Protein AF-A0A9Q1BU18-F1 (afdb_monomer_lite)

Organism: Holothuria leucospilota (NCBI:txid206669)

Structure (mmCIF, N/CA/C/O backbone):
data_AF-A0A9Q1BU18-F1
#
_entry.id   AF-A0A9Q1BU18-F1
#
loop_
_atom_site.group_PDB
_atom_site.id
_atom_site.type_symbol
_atom_site.label_atom_id
_atom_site.label_alt_id
_atom_site.label_comp_id
_atom_site.label_asym_id
_atom_site.label_entity_id
_atom_site.label_seq_id
_atom_site.pdbx_PDB_ins_code
_atom_site.Cartn_x
_atom_site.Cartn_y
_atom_site.Cartn_z
_atom_site.occupancy
_atom_site.B_iso_or_equiv
_atom_site.auth_seq_id
_atom_site.auth_comp_id
_atom_site.auth_asym_id
_atom_site.auth_atom_id
_atom_site.pdbx_PDB_model_num
ATOM 1 N N . MET A 1 1 ? -37.703 -38.145 -14.222 1.00 56.38 1 MET A N 1
ATOM 2 C CA . MET A 1 1 ? -37.205 -36.842 -13.711 1.00 56.38 1 MET A CA 1
ATOM 3 C C . MET A 1 1 ? -35.712 -36.899 -13.344 1.00 56.38 1 MET A C 1
ATOM 5 O O . MET A 1 1 ? -35.361 -36.676 -12.195 1.00 56.38 1 MET A O 1
ATOM 9 N N . ARG A 1 2 ? -34.804 -37.205 -14.284 1.00 58.12 2 ARG A N 1
ATOM 10 C CA . ARG A 1 2 ? -33.351 -37.264 -13.985 1.00 58.12 2 ARG A CA 1
ATOM 11 C C . ARG A 1 2 ? -32.445 -36.514 -14.965 1.00 58.12 2 ARG A C 1
ATOM 13 O O . ARG A 1 2 ? -31.266 -36.365 -14.703 1.00 58.12 2 ARG A O 1
ATOM 20 N N . TRP A 1 3 ? -33.008 -35.953 -16.031 1.00 48.41 3 TRP A N 1
ATOM 21 C CA . TRP A 1 3 ? -32.263 -35.169 -17.022 1.00 48.41 3 TRP A CA 1
ATOM 22 C C . TRP A 1 3 ? -32.136 -33.671 -16.703 1.00 48.41 3 TRP A C 1
ATOM 24 O O . TRP A 1 3 ? -31.209 -33.017 -17.163 1.00 48.41 3 TRP A O 1
ATOM 34 N N . LYS A 1 4 ? -33.026 -33.126 -15.861 1.00 49.31 4 LYS A N 1
ATOM 35 C CA . LYS A 1 4 ? -33.034 -31.702 -15.493 1.00 49.31 4 LYS A CA 1
ATOM 36 C C . LYS A 1 4 ? -31.832 -31.348 -14.611 1.00 49.31 4 LYS A C 1
ATOM 38 O O . LYS A 1 4 ? -31.343 -30.233 -14.687 1.00 49.31 4 LYS A O 1
ATOM 43 N N . PHE A 1 5 ? -31.329 -32.308 -13.834 1.00 49.91 5 PHE A N 1
ATOM 44 C CA . PHE A 1 5 ? -30.166 -32.114 -12.965 1.00 49.91 5 PHE A CA 1
ATOM 45 C C . PHE A 1 5 ? -28.838 -32.087 -13.731 1.00 49.91 5 PHE A C 1
ATOM 47 O O . PHE A 1 5 ? -27.933 -31.370 -13.327 1.00 49.91 5 PHE A O 1
ATOM 54 N N . ILE A 1 6 ? -28.741 -32.794 -14.863 1.00 57.31 6 ILE A N 1
ATOM 55 C CA . ILE A 1 6 ? -27.520 -32.823 -15.686 1.00 57.31 6 ILE A CA 1
ATOM 56 C C . ILE A 1 6 ? -27.337 -31.492 -16.434 1.00 57.31 6 ILE A C 1
ATOM 58 O O . ILE A 1 6 ? -26.222 -31.007 -16.589 1.00 57.31 6 ILE A O 1
ATOM 62 N N . LEU A 1 7 ? -28.432 -30.854 -16.855 1.00 53.81 7 LEU A N 1
ATOM 63 C CA . LEU A 1 7 ? -28.364 -29.563 -17.549 1.00 53.81 7 LEU A CA 1
ATOM 64 C C . LEU A 1 7 ? -27.973 -28.411 -16.612 1.00 53.81 7 LEU A C 1
ATOM 66 O O . LEU A 1 7 ? -27.227 -27.523 -17.014 1.00 53.81 7 LEU A O 1
ATOM 70 N N . VAL A 1 8 ? -28.418 -28.447 -15.351 1.00 56.59 8 VAL A N 1
ATOM 71 C CA . VAL A 1 8 ? -28.077 -27.407 -14.365 1.00 56.59 8 VAL A CA 1
ATOM 72 C C . VAL A 1 8 ? -26.591 -27.459 -13.987 1.00 56.59 8 VAL A C 1
ATOM 74 O O . VAL A 1 8 ? -25.971 -26.408 -13.846 1.00 56.59 8 VAL A O 1
ATOM 77 N N . SER A 1 9 ? -25.977 -28.646 -13.901 1.00 56.44 9 SER A N 1
ATOM 78 C CA . SER A 1 9 ? -24.538 -28.760 -13.609 1.00 56.44 9 SER A CA 1
ATOM 79 C C . SER A 1 9 ? -23.642 -28.263 -14.747 1.00 56.44 9 SER A C 1
ATOM 81 O O . SER A 1 9 ? -22.590 -27.689 -14.482 1.00 56.44 9 SER A O 1
ATOM 83 N N . VAL A 1 10 ? -24.055 -28.436 -16.009 1.00 56.31 10 VAL A N 1
ATOM 84 C CA . VAL A 1 10 ? -23.298 -27.912 -17.162 1.00 56.31 10 VAL A CA 1
ATOM 85 C C . VAL A 1 10 ? -23.351 -26.381 -17.202 1.00 56.31 10 VAL A C 1
ATOM 87 O O . VAL A 1 10 ? -22.344 -25.745 -17.499 1.00 56.31 10 VAL A O 1
ATOM 90 N N . ALA A 1 11 ? -24.488 -25.780 -16.841 1.00 55.34 11 ALA A N 1
ATOM 91 C CA . ALA A 1 11 ? -24.638 -24.326 -16.837 1.00 55.34 11 ALA A CA 1
ATOM 92 C C . ALA A 1 11 ? -23.777 -23.632 -15.765 1.00 55.34 11 ALA A C 1
ATOM 94 O O . ALA A 1 11 ? -23.222 -22.571 -16.029 1.00 55.34 11 ALA A O 1
ATOM 95 N N . ILE A 1 12 ? -23.611 -24.236 -14.582 1.00 56.84 12 ILE A N 1
ATOM 96 C CA . ILE A 1 12 ? -22.824 -23.637 -13.487 1.00 56.84 12 ILE A CA 1
ATOM 97 C C . ILE A 1 12 ? -21.316 -23.651 -13.796 1.00 56.84 12 ILE A C 1
ATOM 99 O O . ILE A 1 12 ? -20.601 -22.722 -13.427 1.00 56.84 12 ILE A O 1
ATOM 103 N N . MET A 1 13 ? -20.827 -24.652 -14.534 1.00 55.41 13 MET A N 1
ATOM 104 C CA . MET A 1 13 ? -19.413 -24.725 -14.936 1.00 55.41 13 MET A CA 1
ATOM 105 C C . MET A 1 13 ? -19.048 -23.735 -16.054 1.00 55.41 13 MET A C 1
ATOM 107 O O . MET A 1 13 ? -17.869 -23.470 -16.270 1.00 55.41 13 MET A O 1
ATOM 111 N N . ALA A 1 14 ? -20.033 -23.167 -16.756 1.00 54.28 14 ALA A N 1
ATOM 112 C CA . ALA A 1 14 ? -19.807 -22.265 -17.883 1.00 54.28 14 ALA A CA 1
ATOM 113 C C . ALA A 1 14 ? -19.569 -20.794 -17.482 1.00 54.28 14 ALA A C 1
ATOM 115 O O . ALA A 1 14 ? -19.428 -19.949 -18.362 1.00 54.28 14 ALA A O 1
ATOM 116 N N . SER A 1 15 ? -19.544 -20.458 -16.186 1.00 54.22 15 SER A N 1
ATOM 117 C CA . SER A 1 15 ? -19.495 -19.053 -15.735 1.00 54.22 15 SER A CA 1
ATOM 118 C C . SER A 1 15 ? -18.294 -18.678 -14.869 1.00 54.22 15 SER A C 1
ATOM 120 O O . SER A 1 15 ? -18.191 -17.523 -14.465 1.00 54.22 15 SER A O 1
ATOM 122 N N . PHE A 1 16 ? -17.346 -19.585 -14.626 1.00 47.91 16 PHE A N 1
ATOM 123 C CA . PHE A 1 16 ? -16.064 -19.215 -14.016 1.00 47.91 16 PHE A CA 1
ATOM 124 C C . PHE A 1 16 ? -15.059 -18.818 -15.102 1.00 47.91 16 PHE A C 1
ATOM 126 O O . PHE A 1 16 ? -14.061 -19.491 -15.351 1.00 47.91 16 PHE A O 1
ATOM 133 N N . SER A 1 17 ? -15.329 -17.700 -15.773 1.00 56.78 17 SER A N 1
ATOM 134 C CA . SER A 1 17 ? -14.283 -16.988 -16.500 1.00 56.78 17 SER A CA 1
ATOM 135 C C . SER A 1 17 ? -13.341 -16.404 -15.453 1.00 56.78 17 SER A C 1
ATOM 137 O O . SER A 1 17 ? -13.582 -15.321 -14.927 1.00 56.78 17 SER A O 1
ATOM 139 N N . VAL A 1 18 ? -12.286 -17.142 -15.098 1.00 56.16 18 VAL A N 1
ATOM 140 C CA . VAL A 1 18 ? -11.127 -16.542 -14.435 1.00 56.16 18 VAL A CA 1
ATOM 141 C C . VAL A 1 18 ? -10.626 -15.468 -15.389 1.00 56.16 18 VAL A C 1
ATOM 143 O O . VAL A 1 18 ? -10.100 -15.775 -16.459 1.00 56.16 18 VAL A O 1
ATOM 146 N N . SER A 1 19 ? -10.838 -14.206 -15.027 1.00 53.44 19 SER A N 1
ATOM 147 C CA . SER A 1 19 ? -10.163 -13.081 -15.654 1.00 53.44 19 SER A CA 1
ATOM 148 C C . SER A 1 19 ? -8.671 -13.269 -15.410 1.00 53.44 19 SER A C 1
ATOM 150 O O . SER A 1 19 ? -8.142 -12.869 -14.375 1.00 53.44 19 SER A O 1
ATOM 152 N N . VAL A 1 20 ? -7.989 -13.943 -16.337 1.00 53.47 20 VAL A N 1
ATOM 153 C CA . VAL A 1 20 ? -6.531 -13.929 -16.407 1.00 53.47 20 VAL A CA 1
ATOM 154 C C . VAL A 1 20 ? -6.149 -12.460 -16.529 1.00 53.47 20 VAL A C 1
ATOM 156 O O . VAL A 1 20 ? -6.402 -11.830 -17.557 1.00 53.47 20 VAL A O 1
ATOM 159 N N . ARG A 1 21 ? -5.601 -11.888 -15.449 1.00 56.28 21 ARG A N 1
ATOM 160 C CA . ARG A 1 21 ? -4.951 -10.576 -15.486 1.00 56.28 21 ARG A CA 1
ATOM 161 C C . ARG A 1 21 ? -3.900 -10.704 -16.582 1.00 56.28 21 ARG A C 1
ATOM 163 O O . ARG A 1 21 ? -3.031 -11.563 -16.464 1.00 56.28 21 ARG A O 1
ATOM 170 N N . SER A 1 22 ? -4.080 -9.972 -17.681 1.00 49.72 22 SER A N 1
ATOM 171 C CA . SER A 1 22 ? -3.270 -10.089 -18.896 1.00 49.72 22 SER A CA 1
ATOM 172 C C . SER A 1 22 ? -1.788 -10.141 -18.531 1.00 49.72 22 SER A C 1
ATOM 174 O O . SER A 1 22 ? -1.197 -9.130 -18.151 1.00 49.72 22 SER A O 1
ATOM 176 N N . GLN A 1 23 ? -1.194 -11.332 -18.588 1.00 55.78 23 GLN A N 1
ATOM 177 C CA . GLN A 1 23 ? 0.242 -11.486 -18.443 1.00 55.78 23 GLN A CA 1
ATOM 178 C C . GLN A 1 23 ? 0.826 -11.133 -19.808 1.00 55.78 23 GLN A C 1
ATOM 180 O O . GLN A 1 23 ? 0.977 -11.986 -20.680 1.00 55.78 23 GLN A O 1
ATOM 185 N N . SER A 1 24 ? 1.040 -9.834 -20.030 1.00 57.06 24 SER A N 1
ATOM 186 C CA . SER A 1 24 ? 1.730 -9.353 -21.222 1.00 57.06 24 SER A CA 1
ATOM 187 C C . SER A 1 24 ? 3.165 -9.863 -21.163 1.00 57.06 24 SER A C 1
ATOM 189 O O . SER A 1 24 ? 3.936 -9.444 -20.299 1.00 57.06 24 SER A O 1
ATOM 191 N N . ASN A 1 25 ? 3.534 -10.774 -22.062 1.00 62.62 25 ASN A N 1
ATOM 192 C CA . ASN A 1 25 ? 4.932 -11.130 -22.286 1.00 62.62 25 ASN A CA 1
ATOM 193 C C . ASN A 1 25 ? 5.606 -9.964 -23.026 1.00 62.62 25 ASN A C 1
ATOM 195 O O . ASN A 1 25 ? 5.854 -10.041 -24.227 1.00 62.62 25 ASN A O 1
ATOM 199 N N . ASN A 1 26 ? 5.853 -8.858 -22.318 1.00 56.69 26 ASN A N 1
ATOM 200 C CA . ASN A 1 26 ? 6.595 -7.722 -22.853 1.00 56.69 26 ASN A CA 1
ATOM 201 C C . ASN A 1 26 ? 8.057 -8.152 -23.031 1.00 56.69 26 ASN A C 1
ATOM 203 O O . ASN A 1 26 ? 8.830 -8.172 -22.078 1.00 56.69 26 ASN A O 1
ATOM 207 N N . THR A 1 27 ? 8.452 -8.499 -24.256 1.00 70.12 27 THR A N 1
ATOM 208 C CA . THR A 1 27 ? 9.862 -8.715 -24.636 1.00 70.12 27 THR A CA 1
ATOM 209 C C . THR A 1 27 ? 10.632 -7.401 -24.828 1.00 70.12 27 THR A C 1
ATOM 211 O O . THR A 1 27 ? 11.783 -7.424 -25.255 1.00 70.12 27 THR A O 1
ATOM 214 N N . ASN A 1 28 ? 10.004 -6.257 -24.535 1.00 83.56 28 ASN A N 1
ATOM 215 C CA . ASN A 1 28 ? 10.588 -4.922 -24.603 1.00 83.56 28 ASN A CA 1
ATOM 216 C C . ASN A 1 28 ? 10.898 -4.407 -23.187 1.00 83.56 28 ASN A C 1
ATOM 218 O O . ASN A 1 28 ? 9.990 -4.161 -22.390 1.00 83.56 28 ASN A O 1
ATOM 222 N N . GLU A 1 29 ? 12.186 -4.225 -22.887 1.00 85.19 29 GLU A N 1
ATOM 223 C CA . GLU A 1 29 ? 12.672 -3.747 -21.587 1.00 85.19 29 GLU A CA 1
ATOM 224 C C . GLU A 1 29 ? 12.105 -2.366 -21.220 1.00 85.19 29 GLU A C 1
ATOM 226 O O . GLU A 1 29 ? 11.724 -2.144 -20.072 1.00 85.19 29 GLU A O 1
ATOM 231 N N . ALA A 1 30 ? 11.970 -1.457 -22.191 1.00 89.06 30 ALA A N 1
ATOM 232 C CA . ALA A 1 30 ? 11.459 -0.110 -21.937 1.00 89.06 30 ALA A CA 1
ATOM 233 C C . ALA A 1 30 ? 9.990 -0.126 -21.479 1.00 89.06 30 ALA A C 1
ATOM 235 O O . ALA A 1 30 ? 9.626 0.549 -20.517 1.00 89.06 30 ALA A O 1
ATOM 236 N N . GLU A 1 31 ? 9.154 -0.947 -22.117 1.00 86.00 31 GLU A N 1
ATOM 237 C CA . GLU A 1 31 ? 7.742 -1.111 -21.744 1.00 86.00 31 GLU A CA 1
ATOM 238 C C . GLU A 1 31 ? 7.584 -1.824 -20.395 1.00 86.00 31 GLU A C 1
ATOM 240 O O . GLU A 1 31 ? 6.658 -1.531 -19.636 1.00 86.00 31 GLU A O 1
ATOM 245 N N . ALA A 1 32 ? 8.492 -2.748 -20.067 1.00 86.56 32 ALA A N 1
ATOM 246 C CA . ALA A 1 32 ? 8.514 -3.407 -18.766 1.00 86.56 32 ALA A CA 1
ATOM 247 C C . ALA A 1 32 ? 8.859 -2.425 -17.635 1.00 86.56 32 ALA A C 1
ATOM 249 O O . ALA A 1 32 ? 8.213 -2.452 -16.587 1.00 86.56 32 ALA A O 1
ATOM 250 N N . LEU A 1 33 ? 9.829 -1.530 -17.853 1.00 92.12 33 LEU A N 1
ATOM 251 C CA . LEU A 1 33 ? 10.175 -0.476 -16.895 1.00 92.12 33 LEU A CA 1
ATOM 252 C C . LEU A 1 33 ? 9.016 0.504 -16.685 1.00 92.12 33 LEU A C 1
ATOM 254 O O . LEU A 1 33 ? 8.712 0.854 -15.546 1.00 92.12 33 LEU A O 1
ATOM 258 N N . GLU A 1 34 ? 8.330 0.898 -17.758 1.00 90.56 34 GLU A N 1
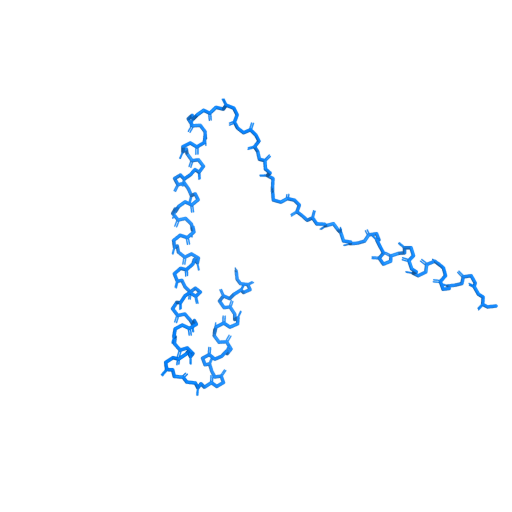ATOM 259 C CA . GLU A 1 34 ? 7.166 1.781 -17.663 1.00 90.56 34 GLU A CA 1
ATOM 260 C C . GLU A 1 34 ? 6.005 1.110 -16.909 1.00 90.56 34 GLU A C 1
ATOM 262 O O . GLU A 1 34 ? 5.390 1.716 -16.029 1.00 90.56 34 GLU A O 1
ATOM 267 N N . LEU A 1 35 ? 5.736 -0.170 -17.196 1.00 88.69 35 LEU A N 1
ATOM 268 C CA . LEU A 1 35 ? 4.753 -0.962 -16.459 1.00 88.69 35 LEU A CA 1
ATOM 269 C C . LEU A 1 35 ? 5.105 -1.044 -14.973 1.00 88.69 35 LEU A C 1
ATOM 271 O O . LEU A 1 35 ? 4.233 -0.824 -14.138 1.00 88.69 35 LEU A O 1
ATOM 275 N N . LEU A 1 36 ? 6.364 -1.345 -14.644 1.00 90.94 36 LEU A N 1
ATOM 276 C CA . LEU A 1 36 ? 6.826 -1.440 -13.263 1.00 90.94 36 LEU A CA 1
ATOM 277 C C . LEU A 1 36 ? 6.672 -0.103 -12.534 1.00 90.94 36 LEU A C 1
ATOM 279 O O . LEU A 1 36 ? 6.255 -0.078 -11.379 1.00 90.94 36 LEU A O 1
ATOM 283 N N . GLN A 1 37 ? 6.977 1.011 -13.200 1.00 94.19 37 GLN A N 1
ATOM 284 C CA . GLN A 1 37 ? 6.838 2.339 -12.616 1.00 94.19 37 GLN A CA 1
ATOM 285 C C . GLN A 1 37 ? 5.376 2.666 -12.296 1.00 94.19 37 GLN A C 1
ATOM 287 O O . GLN A 1 37 ? 5.092 3.111 -11.183 1.00 94.19 37 GLN A O 1
ATOM 292 N N . ARG A 1 38 ? 4.450 2.389 -13.225 1.00 92.44 38 ARG A N 1
ATOM 293 C CA . ARG A 1 38 ? 3.007 2.568 -12.993 1.00 92.44 38 ARG A CA 1
ATOM 294 C C . ARG A 1 38 ? 2.493 1.641 -11.897 1.00 92.44 38 ARG A C 1
ATOM 296 O O . ARG A 1 38 ? 1.866 2.103 -10.952 1.00 92.44 38 ARG A O 1
ATOM 303 N N . PHE A 1 39 ? 2.840 0.356 -11.974 1.00 90.69 39 PHE A N 1
ATOM 304 C CA . PHE A 1 39 ? 2.448 -0.631 -10.975 1.00 90.69 39 PHE A CA 1
ATOM 305 C C . PHE A 1 39 ? 2.923 -0.232 -9.579 1.00 90.69 39 PHE A C 1
ATOM 307 O O . PHE A 1 39 ? 2.140 -0.271 -8.642 1.00 90.69 39 PHE A O 1
ATOM 314 N N . ASN A 1 40 ? 4.177 0.199 -9.426 1.00 92.94 40 ASN A N 1
ATOM 315 C CA . ASN A 1 40 ? 4.704 0.614 -8.129 1.00 92.94 40 ASN A CA 1
ATOM 316 C C . ASN A 1 40 ? 3.977 1.838 -7.563 1.00 92.94 40 ASN A C 1
ATOM 318 O O . ASN A 1 40 ? 3.809 1.917 -6.349 1.00 92.94 40 ASN A O 1
ATOM 322 N N . GLN A 1 41 ? 3.568 2.787 -8.409 1.00 92.62 41 GLN A N 1
ATOM 323 C CA . GLN A 1 41 ? 2.804 3.955 -7.968 1.00 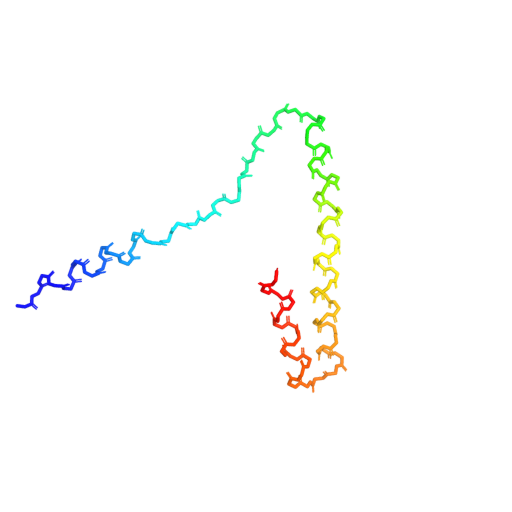92.62 41 GLN A CA 1
ATOM 324 C C . GLN A 1 41 ? 1.398 3.565 -7.502 1.00 92.62 41 GLN A C 1
ATOM 326 O O . GLN A 1 41 ? 0.982 3.979 -6.425 1.00 92.62 41 GLN A O 1
ATOM 331 N N . GLU A 1 42 ? 0.694 2.740 -8.276 1.00 91.00 42 GLU A N 1
ATOM 332 C CA . GLU A 1 42 ? -0.670 2.297 -7.959 1.00 91.00 42 GLU A CA 1
ATOM 333 C C . GLU A 1 42 ? -0.693 1.357 -6.747 1.00 91.00 42 GLU A C 1
ATOM 335 O O . GLU A 1 42 ? -1.424 1.592 -5.786 1.00 91.00 42 GLU A O 1
ATOM 340 N N . ALA A 1 43 ? 0.186 0.351 -6.739 1.00 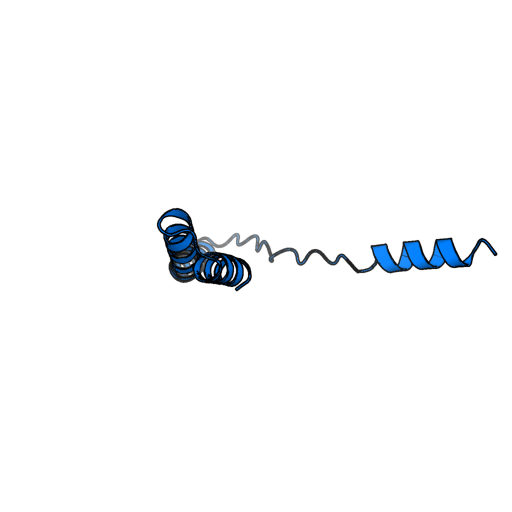90.12 43 ALA A N 1
ATOM 341 C CA . ALA A 1 43 ? 0.293 -0.631 -5.667 1.00 90.12 43 ALA A CA 1
ATOM 342 C C . ALA A 1 43 ? 0.595 0.020 -4.314 1.00 90.12 43 ALA A C 1
ATOM 344 O O . ALA A 1 43 ? 0.069 -0.413 -3.294 1.00 90.12 43 ALA A O 1
ATOM 345 N N . GLN A 1 44 ? 1.434 1.061 -4.278 1.00 89.44 44 GLN A N 1
ATOM 346 C CA . GLN A 1 44 ? 1.720 1.762 -3.026 1.00 89.44 44 GLN A CA 1
ATOM 347 C C . GLN A 1 44 ? 0.465 2.377 -2.413 1.00 89.44 44 GLN A C 1
ATOM 349 O O . GLN A 1 44 ? 0.295 2.278 -1.205 1.00 89.44 44 GLN A O 1
ATOM 354 N N . VAL A 1 45 ? -0.406 2.981 -3.221 1.00 88.38 45 VAL A N 1
ATOM 355 C CA . VAL A 1 45 ? -1.653 3.578 -2.727 1.00 88.38 45 VAL A CA 1
ATOM 356 C C . VAL A 1 45 ? -2.609 2.483 -2.257 1.00 88.38 45 VAL A C 1
ATOM 358 O O . VAL A 1 45 ? -3.057 2.510 -1.113 1.00 88.38 45 VAL A O 1
ATOM 361 N N . GLU A 1 46 ? -2.847 1.482 -3.104 1.00 86.06 46 GLU A N 1
ATOM 362 C CA . GLU A 1 46 ? -3.806 0.401 -2.846 1.00 86.06 46 GLU A CA 1
ATOM 363 C C . GLU A 1 46 ? -3.421 -0.423 -1.603 1.00 86.06 46 GLU A C 1
ATOM 365 O O . GLU A 1 46 ? -4.215 -0.598 -0.676 1.00 86.06 46 GLU A O 1
ATOM 370 N N . TYR A 1 47 ? -2.160 -0.860 -1.510 1.00 89.31 47 TYR A N 1
ATOM 371 C CA . TYR A 1 47 ? -1.699 -1.633 -0.356 1.00 89.31 47 TYR A CA 1
ATOM 372 C C . TYR A 1 47 ? -1.579 -0.794 0.916 1.00 89.31 47 TYR A C 1
ATOM 374 O O . TYR A 1 47 ? -1.755 -1.343 2.009 1.00 89.31 47 TYR 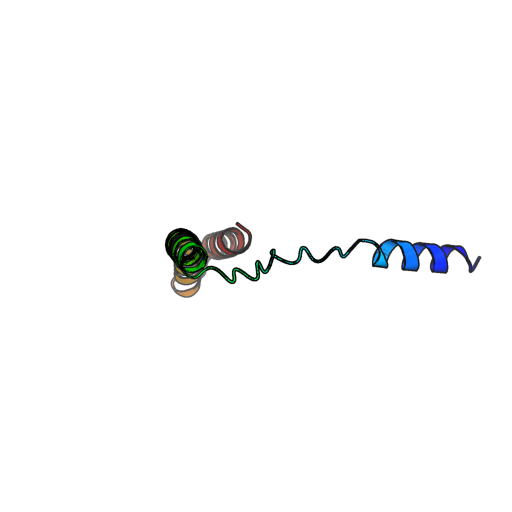A O 1
ATOM 382 N N . TYR A 1 48 ? -1.287 0.506 0.814 1.00 92.25 48 TYR A N 1
ATOM 383 C CA . TYR A 1 48 ? -1.220 1.382 1.984 1.00 92.25 48 TYR A CA 1
ATOM 384 C C . TYR A 1 48 ? -2.589 1.515 2.654 1.00 92.25 48 TYR A C 1
ATOM 386 O O . TYR A 1 48 ? -2.699 1.305 3.863 1.00 92.25 48 TYR A O 1
ATOM 394 N N . GLU A 1 49 ? -3.644 1.777 1.881 1.00 90.94 49 GLU A N 1
ATOM 395 C CA . GLU A 1 49 ? -5.001 1.926 2.415 1.00 90.94 49 GLU A CA 1
ATOM 396 C C . GLU A 1 49 ? -5.506 0.639 3.079 1.00 90.94 49 GLU A C 1
ATOM 398 O O . GLU A 1 49 ? -6.016 0.675 4.206 1.00 90.94 49 GLU A O 1
ATOM 403 N N . ALA A 1 50 ? -5.298 -0.508 2.424 1.00 92.00 50 ALA A N 1
ATOM 404 C CA . ALA A 1 50 ? -5.638 -1.813 2.981 1.00 92.00 50 ALA A CA 1
ATOM 405 C C . ALA A 1 50 ? -4.874 -2.092 4.285 1.00 92.00 50 ALA A C 1
ATOM 407 O O . ALA A 1 50 ? -5.468 -2.505 5.287 1.00 92.00 50 ALA A O 1
ATOM 408 N N . THR 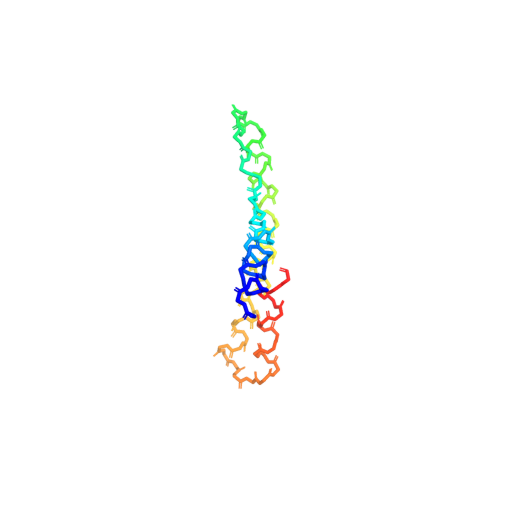A 1 51 ? -3.565 -1.829 4.299 1.00 94.56 51 THR A N 1
ATOM 409 C CA . THR A 1 51 ? -2.709 -2.077 5.467 1.00 94.56 51 THR A CA 1
ATOM 410 C C . THR A 1 51 ? -3.118 -1.212 6.655 1.00 94.56 51 THR A C 1
ATOM 412 O O . THR A 1 51 ? -3.281 -1.735 7.758 1.00 94.56 51 THR A O 1
ATOM 415 N N . GLU A 1 52 ? -3.360 0.083 6.445 1.00 96.25 52 GLU A N 1
ATOM 416 C CA . GLU A 1 52 ? -3.794 1.002 7.503 1.00 96.25 52 GLU A CA 1
ATOM 417 C C . GLU A 1 52 ? -5.177 0.635 8.058 1.00 96.25 52 GLU A C 1
ATOM 419 O O . GLU A 1 52 ? -5.410 0.691 9.270 1.00 96.25 52 GLU A O 1
ATOM 424 N N . ALA A 1 53 ? -6.110 0.210 7.200 1.00 95.00 53 ALA A N 1
ATOM 425 C CA . ALA A 1 53 ? -7.437 -0.215 7.637 1.00 95.00 53 ALA A CA 1
ATOM 426 C C . ALA A 1 53 ? -7.377 -1.472 8.522 1.00 95.00 53 ALA A C 1
ATOM 428 O O . ALA A 1 53 ? -8.041 -1.534 9.563 1.00 95.00 53 ALA A O 1
ATOM 429 N N . TRP A 1 54 ? -6.547 -2.451 8.152 1.00 95.50 54 TRP A N 1
ATOM 430 C CA . TRP A 1 54 ? -6.317 -3.645 8.965 1.00 95.50 54 TRP A CA 1
ATOM 431 C C . TRP A 1 54 ? -5.556 -3.338 10.251 1.00 95.50 54 TRP A C 1
ATOM 433 O O . TRP A 1 54 ? -5.931 -3.838 11.313 1.00 95.50 54 TRP A O 1
ATOM 443 N N . TRP A 1 55 ? -4.543 -2.474 10.195 1.00 97.44 55 TRP A N 1
ATOM 444 C CA . TRP A 1 55 ? -3.824 -2.012 11.378 1.00 97.44 55 TRP A CA 1
ATOM 445 C C . TRP A 1 55 ? -4.769 -1.369 12.401 1.00 97.44 55 TRP A C 1
ATOM 447 O O . TRP A 1 55 ? -4.719 -1.700 13.589 1.00 97.44 55 TRP A O 1
ATOM 457 N N . ALA A 1 56 ? -5.694 -0.518 11.947 1.00 97.81 56 ALA A N 1
ATOM 458 C CA . ALA A 1 56 ? -6.699 0.103 12.806 1.00 97.81 56 ALA A CA 1
ATOM 459 C C . ALA A 1 56 ? -7.624 -0.927 13.480 1.00 97.81 56 ALA A C 1
ATOM 461 O O . ALA A 1 56 ? -8.001 -0.750 14.637 1.00 97.81 56 ALA A O 1
ATOM 462 N N . PHE A 1 57 ? -7.973 -2.019 12.793 1.00 96.81 57 PHE A N 1
ATOM 463 C CA . PHE A 1 57 ? -8.729 -3.116 13.401 1.00 96.81 57 PHE A CA 1
ATOM 464 C C . PHE A 1 57 ? -7.907 -3.886 14.440 1.00 96.81 57 PHE A C 1
ATOM 466 O O . PHE A 1 57 ? -8.389 -4.102 15.551 1.00 96.81 57 PHE A O 1
ATOM 473 N N . TYR A 1 58 ? -6.670 -4.269 14.116 1.00 97.25 58 TYR A N 1
ATOM 474 C CA . TYR A 1 58 ? -5.837 -5.066 15.021 1.00 97.25 58 TYR A CA 1
ATOM 475 C C . TYR A 1 58 ? -5.410 -4.305 16.276 1.00 97.25 58 TYR A C 1
ATOM 477 O O . TYR A 1 58 ? -5.267 -4.905 17.339 1.00 97.25 58 TYR A O 1
ATOM 485 N N . THR A 1 59 ? -5.237 -2.988 16.174 1.00 98.00 59 THR A N 1
ATOM 486 C CA . THR A 1 59 ? -4.900 -2.131 17.320 1.00 98.00 59 THR A CA 1
ATOM 487 C C . THR A 1 59 ? -6.125 -1.635 18.088 1.00 98.00 59 THR A C 1
ATOM 489 O O . THR A 1 59 ? -6.001 -1.270 19.255 1.00 98.00 59 THR A O 1
ATOM 492 N N . ASN A 1 60 ? -7.313 -1.643 17.472 1.00 97.81 60 ASN A N 1
ATOM 493 C CA . ASN A 1 60 ? -8.567 -1.239 18.101 1.00 97.81 60 ASN A CA 1
ATOM 494 C C . ASN A 1 60 ? -9.748 -2.075 17.572 1.00 97.81 60 ASN A C 1
ATOM 496 O O . ASN A 1 60 ? -10.392 -1.736 16.571 1.00 97.81 60 ASN A O 1
ATOM 500 N N . ILE A 1 61 ? -10.042 -3.174 18.270 1.00 97.00 61 ILE A N 1
ATOM 501 C CA . ILE A 1 61 ? -11.029 -4.173 17.847 1.00 97.00 61 ILE A CA 1
ATOM 502 C C . ILE A 1 61 ? -12.446 -3.633 18.067 1.00 97.00 61 ILE A C 1
ATOM 504 O O . ILE A 1 61 ? -12.977 -3.634 19.176 1.00 97.00 61 ILE A O 1
ATOM 508 N N . THR A 1 62 ? -13.069 -3.193 16.976 1.00 97.88 62 THR A N 1
ATOM 509 C CA . THR A 1 62 ? -14.463 -2.737 16.933 1.00 97.88 62 THR A CA 1
ATOM 510 C C . THR A 1 62 ? -15.136 -3.198 15.643 1.00 97.88 62 THR A C 1
ATOM 512 O O . THR A 1 62 ? -14.474 -3.344 14.612 1.00 97.88 62 THR A O 1
ATOM 515 N N . ASP A 1 63 ? -16.465 -3.342 15.659 1.00 97.69 63 ASP A N 1
ATOM 516 C CA . ASP A 1 63 ? -17.247 -3.662 14.454 1.00 97.69 63 ASP A CA 1
ATOM 517 C C . ASP A 1 63 ? -17.054 -2.620 13.344 1.00 97.69 63 ASP A C 1
ATOM 519 O O . ASP A 1 63 ? -17.071 -2.941 12.156 1.00 97.69 63 ASP A O 1
ATOM 523 N N . TYR A 1 64 ? -16.862 -1.352 13.720 1.00 96.50 64 TYR A N 1
ATOM 524 C CA . TYR A 1 64 ? -16.577 -0.276 12.775 1.00 96.50 64 TYR A CA 1
ATOM 525 C C . TYR A 1 64 ? -15.248 -0.506 12.043 1.00 96.50 64 TYR A C 1
ATOM 527 O O . TYR A 1 64 ? -15.229 -0.505 10.810 1.00 96.50 64 TYR A O 1
ATOM 535 N N . ASN A 1 65 ? -14.163 -0.773 12.780 1.00 96.56 65 ASN A N 1
ATOM 536 C CA . ASN A 1 65 ? -12.848 -1.010 12.181 1.00 96.56 65 ASN A CA 1
ATOM 537 C C . ASN A 1 65 ? -12.806 -2.328 11.401 1.00 96.56 65 ASN A C 1
ATOM 539 O O . ASN A 1 65 ? -12.193 -2.384 10.339 1.00 96.56 65 ASN A O 1
ATOM 543 N N . GLN A 1 66 ? -13.522 -3.359 11.859 1.00 95.38 66 GLN A N 1
ATOM 544 C CA . GLN A 1 66 ? -13.649 -4.614 11.120 1.00 95.38 66 GLN A CA 1
ATOM 545 C C . GLN A 1 66 ? -14.319 -4.402 9.756 1.00 95.38 66 GLN A C 1
ATOM 547 O O . GLN A 1 66 ? -13.863 -4.944 8.751 1.00 95.38 66 GLN A O 1
ATOM 552 N N . ARG A 1 67 ? -15.403 -3.614 9.695 1.00 95.12 67 ARG A N 1
ATOM 553 C CA . ARG A 1 67 ? -16.049 -3.271 8.419 1.00 95.12 67 ARG A CA 1
ATOM 554 C C . ARG A 1 67 ? -15.112 -2.470 7.521 1.00 95.12 67 ARG A C 1
ATOM 556 O O . ARG A 1 67 ? -15.009 -2.789 6.345 1.00 95.12 67 ARG A O 1
ATOM 563 N N . LYS A 1 68 ? -14.412 -1.474 8.072 1.00 92.94 68 LYS A N 1
ATOM 564 C CA . LYS A 1 68 ? -13.449 -0.661 7.317 1.00 92.94 68 LYS A CA 1
ATOM 565 C C . LYS A 1 68 ? -12.323 -1.515 6.714 1.00 92.94 68 LYS A C 1
ATOM 567 O O . LYS A 1 68 ? -12.029 -1.348 5.539 1.00 92.94 68 LYS A O 1
ATOM 572 N N . GLY A 1 69 ? -11.764 -2.458 7.477 1.00 90.44 69 GLY A N 1
ATOM 573 C CA . GLY A 1 69 ? -10.755 -3.407 6.985 1.00 90.44 69 GLY A CA 1
ATOM 574 C C . GLY A 1 69 ? -11.264 -4.301 5.850 1.00 90.44 69 GLY A C 1
ATOM 575 O O . GLY A 1 69 ? -10.563 -4.486 4.863 1.00 90.44 69 GLY A O 1
ATOM 576 N N . LYS A 1 70 ? -12.510 -4.791 5.940 1.00 91.31 70 LYS A N 1
ATOM 577 C CA . LYS A 1 70 ? -13.139 -5.584 4.866 1.00 91.31 70 LYS A CA 1
ATOM 578 C C . LYS A 1 70 ? -13.329 -4.776 3.580 1.00 91.31 70 LYS A C 1
ATOM 580 O O . LYS A 1 70 ? -12.949 -5.245 2.520 1.00 91.31 70 LYS A O 1
ATOM 585 N N . TYR A 1 71 ? -13.849 -3.550 3.672 1.00 88.12 71 TYR A N 1
ATOM 586 C CA . TYR A 1 71 ? -14.045 -2.704 2.487 1.00 88.12 71 TYR A CA 1
ATOM 587 C C . TYR A 1 71 ? -12.734 -2.298 1.811 1.00 88.12 71 TYR A C 1
ATOM 589 O O . TYR A 1 71 ? -12.713 -2.154 0.598 1.00 88.12 71 TYR A O 1
ATOM 597 N N . ALA A 1 72 ? -11.650 -2.149 2.574 1.00 85.38 72 ALA A N 1
ATOM 598 C CA . ALA A 1 72 ? -10.332 -1.863 2.013 1.00 85.38 72 ALA A CA 1
ATOM 599 C C . ALA A 1 72 ? -9.681 -3.083 1.326 1.00 85.38 72 ALA A C 1
ATOM 601 O O . ALA A 1 72 ? -8.667 -2.928 0.662 1.00 85.38 72 ALA A O 1
ATOM 602 N N . GLN A 1 73 ? -10.231 -4.292 1.500 1.00 72.50 73 GLN A N 1
ATOM 603 C CA . GLN A 1 73 ? -9.748 -5.520 0.858 1.00 72.50 73 GLN A CA 1
ATOM 604 C C . GLN A 1 73 ? -10.490 -5.842 -0.455 1.00 72.50 73 GLN A C 1
ATOM 606 O O . GLN A 1 73 ? -9.976 -6.609 -1.266 1.00 72.50 73 GLN A O 1
ATOM 611 N N . ASP A 1 74 ? -11.695 -5.288 -0.633 1.00 70.94 74 ASP A N 1
ATOM 612 C CA . ASP A 1 74 ? -12.595 -5.548 -1.768 1.00 70.94 74 ASP A CA 1
ATOM 613 C C . ASP A 1 74 ? -12.625 -4.388 -2.794 1.00 70.94 74 ASP A C 1
ATOM 615 O O . ASP A 1 74 ? -13.377 -4.459 -3.772 1.00 70.94 74 ASP A O 1
ATOM 619 N N . GLY A 1 75 ? -11.879 -3.308 -2.525 1.00 57.59 75 GLY A N 1
ATOM 620 C CA . GLY A 1 75 ? -11.781 -2.090 -3.342 1.00 57.59 75 GLY A CA 1
ATOM 621 C C . GLY A 1 75 ? -10.736 -2.172 -4.442 1.00 57.59 75 GLY A C 1
ATOM 622 O O . GLY A 1 75 ? 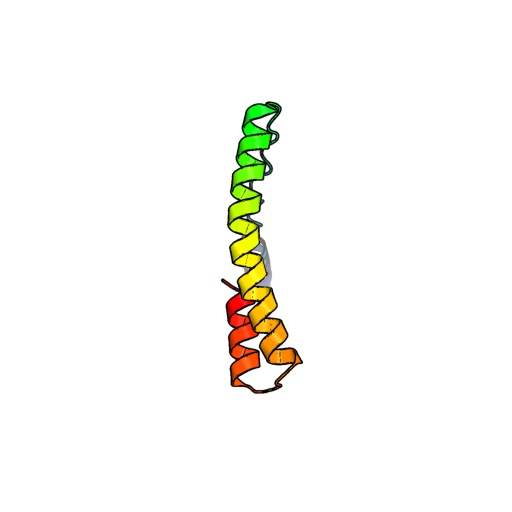-9.756 -2.922 -4.255 1.00 57.59 75 GLY A O 1
#

Radius of gyration: 20.96 Å; chains: 1; bounding box: 50×41×43 Å

Secondary structure (DSSP, 8-state):
--SHHHHHHHHHHTT-------------HHHHHHHHHHHHHHHHHHHHHHHHHHHHHHHS--HHHHHHHHHTT--

pLDDT: mean 78.02, std 18.2, range [47.91, 98.0]

Foldseek 3Di:
DPVVVVVVVVVVVVPPPPPPPPPPPPPDPVVVVVVVVVCVVVVCVLVVQLVVLVVCCVVPPDPVSVVSNVVSVVD

Sequence (75 aa):
MRWKFILVSVAIMASFSVSVRSQSNNTNEAEALELLQRFNQEAQVEYYEATEAWWAFYTNITDYNQRKGKYAQDG